Protein AF-A0A8S3HX10-F1 (afdb_monomer_lite)

Foldseek 3Di:
DPPDDDLVVLLVVLVVLLVLLPDPVSLVVCVVVPVLVVLLVLLVVLLPPPPPPVDDDPPPPDDDDPDPDDDPPPPVSVVVVLSSLSSLLSSLLSLLSSLLDLVSLVVCVVVVVLVSLLSLLDDPDPVCVVDVSSVSSVVSSVSNVLSSLLSDDPPSLVVVVVRDDPVVSVVSVPPDRDDDPD

Structure (mmCIF, N/CA/C/O backbone):
data_AF-A0A8S3HX10-F1
#
_entry.id   AF-A0A8S3HX10-F1
#
loop_
_atom_site.group_PDB
_atom_site.id
_atom_site.type_symbol
_atom_site.label_atom_id
_atom_site.label_alt_id
_atom_site.label_comp_id
_atom_site.label_asym_id
_atom_site.label_entity_id
_atom_site.label_seq_id
_atom_site.pdbx_PDB_ins_code
_atom_site.Cartn_x
_atom_site.Cartn_y
_atom_site.Cartn_z
_atom_site.occupancy
_atom_site.B_iso_or_equiv
_atom_site.auth_seq_id
_atom_site.auth_comp_id
_atom_site.auth_asym_id
_atom_site.auth_atom_id
_atom_site.pdbx_PDB_model_num
ATOM 1 N N . CYS A 1 1 ? -7.466 -17.011 -3.730 1.00 33.88 1 CYS A N 1
ATOM 2 C CA . CYS A 1 1 ? -7.971 -17.805 -2.588 1.00 33.88 1 CYS A CA 1
ATOM 3 C C . CYS A 1 1 ? -7.575 -17.187 -1.240 1.00 33.88 1 CYS A C 1
ATOM 5 O O . CYS A 1 1 ? -6.938 -17.845 -0.434 1.00 33.88 1 CYS A O 1
ATOM 7 N N . LEU A 1 2 ? -7.962 -15.932 -0.985 1.00 41.78 2 LEU A N 1
ATOM 8 C CA . LEU A 1 2 ? -7.836 -15.272 0.323 1.00 41.78 2 LEU A CA 1
ATOM 9 C C . LEU A 1 2 ? -9.225 -14.734 0.690 1.00 41.78 2 LEU A C 1
ATOM 11 O O . LEU A 1 2 ? -9.515 -13.549 0.569 1.00 41.78 2 LEU A O 1
ATOM 15 N N . SER A 1 3 ? -10.148 -15.639 1.001 1.00 41.62 3 SER A N 1
ATOM 16 C CA . SER A 1 3 ? -11.518 -15.290 1.376 1.00 41.62 3 SER A CA 1
ATOM 17 C C . SER A 1 3 ? -11.563 -14.881 2.849 1.00 41.62 3 SER A C 1
ATOM 19 O O . SER A 1 3 ? -11.532 -15.754 3.708 1.00 41.62 3 SER A O 1
ATOM 21 N N . HIS A 1 4 ? -11.586 -13.569 3.101 1.00 49.12 4 HIS A N 1
ATOM 22 C CA . HIS A 1 4 ? -12.305 -12.803 4.143 1.00 49.12 4 HIS A CA 1
ATOM 23 C C . HIS A 1 4 ? -12.409 -13.269 5.622 1.00 49.12 4 HIS A C 1
ATOM 25 O O . HIS A 1 4 ? -12.834 -12.461 6.440 1.00 49.12 4 HIS A O 1
ATOM 31 N N . ASN A 1 5 ? -11.987 -14.472 6.027 1.00 53.09 5 ASN A N 1
ATOM 32 C CA . ASN A 1 5 ? -12.381 -15.066 7.315 1.00 53.09 5 ASN A CA 1
ATOM 33 C C . ASN A 1 5 ? -11.286 -15.179 8.380 1.00 53.09 5 ASN A C 1
ATOM 35 O O . ASN A 1 5 ? -11.518 -15.785 9.423 1.00 53.09 5 ASN A O 1
ATOM 39 N N . ASN A 1 6 ? -10.111 -14.580 8.188 1.00 65.25 6 ASN A N 1
ATOM 40 C CA . ASN A 1 6 ? -9.186 -14.414 9.306 1.00 65.25 6 ASN A CA 1
ATOM 41 C C . ASN A 1 6 ? -8.242 -13.237 9.059 1.00 65.25 6 ASN A C 1
ATOM 43 O O . ASN A 1 6 ? -7.274 -13.355 8.307 1.00 65.25 6 ASN A O 1
ATOM 47 N N . VAL A 1 7 ? -8.536 -12.099 9.692 1.00 70.31 7 VAL A N 1
ATOM 48 C CA . VAL A 1 7 ? -7.726 -10.876 9.593 1.00 70.31 7 VAL A CA 1
ATOM 49 C C . VAL A 1 7 ? -6.263 -11.160 9.931 1.00 70.31 7 VAL A C 1
ATOM 51 O O . VAL A 1 7 ? -5.381 -10.671 9.236 1.00 70.31 7 VAL A O 1
ATOM 54 N N . LYS A 1 8 ? -6.006 -12.055 10.894 1.00 75.25 8 LYS A N 1
ATOM 55 C CA . LYS A 1 8 ? -4.648 -12.473 11.256 1.00 75.25 8 LYS A CA 1
ATOM 56 C C . LYS A 1 8 ? -3.964 -13.250 10.136 1.00 75.25 8 LYS A C 1
ATOM 58 O O . LYS A 1 8 ? -2.791 -13.027 9.885 1.00 75.25 8 LYS A O 1
ATOM 63 N N . VAL A 1 9 ? -4.657 -14.157 9.448 1.00 78.19 9 VAL A N 1
ATOM 64 C CA . VAL A 1 9 ? -4.047 -14.911 8.332 1.00 78.19 9 VAL A CA 1
ATOM 65 C C . VAL A 1 9 ? -3.720 -13.979 7.175 1.00 78.19 9 VAL A C 1
ATOM 67 O O . VAL A 1 9 ? -2.663 -14.112 6.564 1.00 78.19 9 VAL A O 1
ATOM 70 N N . LEU A 1 10 ? -4.611 -13.028 6.888 1.00 80.56 10 LEU A N 1
ATOM 71 C CA . LEU A 1 10 ? -4.360 -12.033 5.856 1.00 80.56 10 LEU A CA 1
ATOM 72 C C . LEU A 1 10 ? -3.164 -11.150 6.224 1.00 80.56 10 LEU A C 1
ATOM 74 O O . LEU A 1 10 ? -2.298 -10.950 5.383 1.00 80.56 10 LEU A O 1
ATOM 78 N N . ASP A 1 11 ? -3.087 -10.698 7.473 1.00 79.44 11 ASP A N 1
ATOM 79 C CA . ASP A 1 11 ? -1.967 -9.919 8.001 1.00 79.44 11 ASP A CA 1
ATOM 80 C C . ASP A 1 11 ? -0.625 -10.660 7.854 1.00 79.44 11 ASP A C 1
ATOM 82 O O . ASP A 1 11 ? 0.298 -10.154 7.218 1.00 79.44 11 ASP A O 1
ATOM 86 N N . HIS A 1 12 ? -0.546 -11.923 8.292 1.00 83.31 12 HIS A N 1
ATOM 87 C CA . HIS A 1 12 ? 0.661 -12.743 8.113 1.00 83.31 12 HIS A CA 1
ATOM 88 C C . HIS A 1 12 ? 1.009 -12.953 6.631 1.00 83.31 12 HIS A C 1
ATOM 90 O O . HIS A 1 12 ? 2.177 -12.881 6.254 1.00 83.31 12 HIS A O 1
ATOM 96 N N . ALA A 1 13 ? 0.013 -13.187 5.769 1.00 86.38 13 ALA A N 1
ATOM 97 C CA . ALA A 1 13 ? 0.243 -13.339 4.335 1.00 86.38 13 ALA A CA 1
ATOM 98 C C . ALA A 1 13 ? 0.781 -12.045 3.701 1.00 86.38 13 ALA A C 1
ATOM 100 O O . ALA A 1 13 ? 1.702 -12.096 2.886 1.00 86.38 13 ALA A O 1
ATOM 101 N N . ILE A 1 14 ? 0.243 -10.887 4.094 1.00 88.06 14 ILE A N 1
ATOM 102 C CA . ILE A 1 14 ? 0.720 -9.573 3.653 1.00 88.06 14 ILE A CA 1
ATOM 103 C C . ILE A 1 14 ? 2.143 -9.324 4.153 1.00 88.06 14 ILE A C 1
ATOM 105 O O . ILE A 1 14 ? 2.976 -8.814 3.402 1.00 88.06 14 ILE A O 1
ATOM 109 N N . TRP A 1 15 ? 2.452 -9.713 5.388 1.00 87.25 15 TRP A N 1
ATOM 110 C CA . TRP A 1 15 ? 3.800 -9.599 5.927 1.00 87.25 15 TRP A CA 1
ATOM 111 C C . TRP A 1 15 ? 4.800 -10.423 5.108 1.00 87.25 15 TRP A C 1
ATOM 113 O O . TRP A 1 15 ? 5.802 -9.878 4.654 1.00 87.25 15 TRP A O 1
ATOM 123 N N . CYS A 1 16 ? 4.477 -11.681 4.784 1.00 86.81 16 CYS A N 1
ATOM 124 C CA . CYS A 1 16 ? 5.303 -12.496 3.889 1.00 86.81 16 CYS A CA 1
ATOM 125 C C . CYS A 1 16 ? 5.478 -11.851 2.504 1.00 86.81 16 CYS A C 1
ATOM 127 O O . CYS A 1 16 ? 6.591 -11.815 1.985 1.00 86.81 16 CYS A O 1
ATOM 129 N N . LEU A 1 17 ? 4.406 -11.307 1.913 1.00 87.75 17 LEU A N 1
ATOM 130 C CA . LEU A 1 17 ? 4.489 -10.586 0.634 1.00 87.75 17 LEU A CA 1
ATOM 131 C C . LEU A 1 17 ? 5.410 -9.365 0.721 1.00 87.75 17 LEU A C 1
ATOM 133 O O . LEU A 1 17 ? 6.155 -9.093 -0.217 1.00 87.75 17 LEU A O 1
ATOM 137 N N . THR A 1 18 ? 5.368 -8.652 1.846 1.00 87.75 18 THR A N 1
ATOM 138 C CA . THR A 1 18 ? 6.223 -7.494 2.120 1.00 87.75 18 THR A CA 1
ATOM 139 C C . THR A 1 18 ? 7.686 -7.913 2.212 1.00 87.75 18 THR A C 1
ATOM 141 O O . THR A 1 18 ? 8.524 -7.297 1.566 1.00 87.75 18 THR A O 1
ATOM 144 N N . SER A 1 19 ? 7.999 -8.998 2.925 1.00 86.94 19 SER A N 1
ATOM 145 C CA . SER A 1 19 ? 9.362 -9.543 2.995 1.00 86.94 19 SER A CA 1
ATOM 146 C C . SER A 1 19 ? 9.876 -10.020 1.633 1.00 86.94 19 SER A C 1
ATOM 148 O O . SER A 1 19 ? 11.053 -9.884 1.325 1.00 86.94 19 SER A O 1
ATOM 150 N N . CYS A 1 20 ? 9.002 -10.546 0.773 1.00 86.38 20 CYS A N 1
ATOM 151 C CA . CYS A 1 20 ? 9.378 -10.904 -0.594 1.00 86.38 20 CYS A CA 1
ATOM 152 C C . CYS A 1 20 ? 9.579 -9.682 -1.508 1.00 86.38 20 CYS A C 1
ATOM 154 O O . CYS A 1 20 ? 10.116 -9.830 -2.600 1.00 86.38 20 CYS A O 1
ATOM 156 N N . ALA A 1 21 ? 9.158 -8.479 -1.109 1.00 85.88 21 ALA A N 1
ATOM 157 C CA . ALA A 1 21 ? 9.277 -7.280 -1.934 1.00 85.88 21 ALA A CA 1
ATOM 158 C C . ALA A 1 21 ? 10.689 -6.661 -1.934 1.00 85.88 21 ALA A C 1
ATOM 160 O O . ALA A 1 21 ? 10.889 -5.634 -2.587 1.00 85.88 21 ALA A O 1
ATOM 161 N N . ASP A 1 22 ? 11.676 -7.269 -1.269 1.00 82.31 22 ASP A N 1
ATOM 162 C CA . ASP A 1 22 ? 13.058 -6.771 -1.238 1.00 82.31 22 ASP A CA 1
ATOM 163 C C . ASP A 1 22 ? 13.743 -6.847 -2.612 1.00 82.31 22 ASP A C 1
ATOM 165 O O . ASP A 1 22 ? 14.384 -5.883 -3.050 1.00 82.31 22 ASP A O 1
ATOM 169 N N . ASN A 1 23 ? 13.508 -7.922 -3.367 1.00 86.62 23 ASN A N 1
ATOM 170 C CA . ASN A 1 23 ? 14.102 -8.127 -4.689 1.00 86.62 23 ASN A CA 1
ATOM 171 C C . ASN A 1 23 ? 13.207 -7.607 -5.819 1.00 86.62 23 ASN A C 1
ATOM 173 O O . ASN A 1 23 ? 11.986 -7.768 -5.802 1.00 86.62 23 ASN A O 1
ATOM 177 N N . GLU A 1 24 ? 13.813 -7.049 -6.869 1.00 85.31 24 GLU A N 1
ATOM 178 C CA . GLU A 1 24 ? 13.069 -6.572 -8.044 1.00 85.31 24 GLU A CA 1
ATOM 179 C C . GLU A 1 24 ? 12.317 -7.702 -8.765 1.00 85.31 24 GLU A C 1
ATOM 181 O O . GLU A 1 24 ? 11.154 -7.542 -9.146 1.00 85.31 24 GLU A O 1
ATOM 186 N N . ASP A 1 25 ? 12.945 -8.872 -8.898 1.00 88.00 25 ASP A N 1
ATOM 187 C CA . ASP A 1 25 ? 12.334 -10.034 -9.546 1.00 88.00 25 ASP A CA 1
ATOM 188 C C . ASP A 1 25 ? 11.105 -10.544 -8.790 1.00 88.00 25 ASP A C 1
ATOM 190 O O . ASP A 1 25 ? 10.108 -10.936 -9.403 1.00 88.00 25 ASP A O 1
ATOM 194 N N . ASP A 1 26 ? 11.142 -10.500 -7.462 1.00 89.81 26 ASP A N 1
ATOM 195 C CA . ASP A 1 26 ? 10.028 -10.933 -6.629 1.00 89.81 26 ASP A CA 1
ATOM 196 C C . ASP A 1 26 ? 8.903 -9.894 -6.638 1.00 89.81 26 ASP A C 1
ATOM 198 O O . ASP A 1 26 ? 7.745 -10.268 -6.836 1.00 89.81 26 ASP A O 1
ATOM 202 N N . ARG A 1 27 ? 9.218 -8.588 -6.610 1.00 88.62 27 ARG A N 1
ATOM 203 C CA . ARG A 1 27 ? 8.227 -7.522 -6.865 1.00 88.62 27 ARG A CA 1
ATOM 204 C C . ARG A 1 27 ? 7.528 -7.708 -8.211 1.00 88.62 27 ARG A C 1
ATOM 206 O O . ARG A 1 27 ? 6.309 -7.542 -8.300 1.00 88.62 27 ARG A O 1
ATOM 213 N N . ARG A 1 28 ? 8.270 -8.094 -9.255 1.00 89.00 28 ARG A N 1
ATOM 214 C CA . ARG A 1 28 ? 7.712 -8.387 -10.583 1.00 89.00 28 ARG A CA 1
ATOM 215 C C . ARG A 1 28 ? 6.759 -9.579 -10.541 1.00 89.00 28 ARG A C 1
ATOM 217 O O . ARG A 1 28 ? 5.655 -9.474 -11.070 1.00 89.00 28 ARG A O 1
ATOM 224 N N . LYS A 1 29 ? 7.134 -10.687 -9.894 1.00 90.38 29 LYS A N 1
ATOM 225 C CA . LYS A 1 29 ? 6.245 -11.853 -9.725 1.00 90.38 29 LYS A CA 1
ATOM 226 C C . LYS A 1 29 ? 4.988 -11.483 -8.940 1.00 90.38 29 LYS A C 1
ATOM 228 O O . LYS A 1 29 ? 3.890 -11.838 -9.358 1.00 90.38 29 LYS A O 1
ATOM 233 N N . ILE A 1 30 ? 5.127 -10.750 -7.838 1.00 89.56 30 ILE A N 1
ATOM 234 C CA . ILE A 1 30 ? 4.003 -10.298 -7.005 1.00 89.56 30 ILE A CA 1
ATOM 235 C C . ILE A 1 30 ? 3.033 -9.445 -7.835 1.00 89.56 30 ILE A C 1
ATOM 237 O O . ILE A 1 30 ? 1.822 -9.683 -7.819 1.00 89.56 30 ILE A O 1
ATOM 241 N N . ARG A 1 31 ? 3.559 -8.513 -8.641 1.00 91.44 31 ARG A N 1
ATOM 242 C CA . ARG A 1 31 ? 2.771 -7.718 -9.592 1.00 91.44 31 ARG A CA 1
ATOM 243 C C . ARG A 1 31 ? 2.033 -8.596 -10.603 1.00 91.44 31 ARG A C 1
ATOM 245 O O . ARG A 1 31 ? 0.829 -8.425 -10.775 1.00 91.44 31 ARG A O 1
ATOM 252 N N . LEU A 1 32 ? 2.736 -9.516 -11.267 1.00 89.44 32 LEU A N 1
ATOM 253 C CA . LEU A 1 32 ? 2.163 -10.383 -12.306 1.00 89.44 32 LEU A CA 1
ATOM 254 C C . LEU A 1 32 ? 1.057 -11.300 -11.767 1.00 89.44 32 LEU A C 1
ATOM 256 O O . LEU A 1 32 ? 0.116 -11.608 -12.491 1.00 89.44 32 LEU A O 1
ATOM 260 N N . ASN A 1 33 ? 1.128 -11.673 -10.489 1.00 90.31 33 ASN A N 1
ATOM 261 C CA . ASN A 1 33 ? 0.085 -12.439 -9.805 1.00 90.31 33 ASN A CA 1
ATOM 262 C C . ASN A 1 33 ? -1.127 -11.591 -9.368 1.00 90.31 33 ASN A C 1
ATOM 264 O O . ASN A 1 33 ? -2.037 -12.109 -8.725 1.00 90.31 33 ASN A O 1
ATOM 268 N N . GLY A 1 34 ? -1.167 -10.294 -9.695 1.00 87.56 34 GLY A N 1
ATOM 269 C CA . GLY A 1 34 ? -2.317 -9.437 -9.408 1.00 87.56 34 GLY A CA 1
ATOM 270 C C . GLY A 1 34 ? -2.441 -9.018 -7.941 1.00 87.56 34 GLY A C 1
ATOM 271 O O . GLY A 1 34 ? -3.544 -8.715 -7.486 1.00 87.56 34 GLY A O 1
ATOM 272 N N . ALA A 1 35 ? -1.332 -8.960 -7.197 1.00 90.19 35 ALA A N 1
ATOM 273 C CA . ALA A 1 35 ? -1.360 -8.547 -5.793 1.00 90.19 35 ALA A CA 1
ATOM 274 C C . ALA A 1 35 ? -1.761 -7.072 -5.602 1.00 90.19 35 ALA A C 1
ATOM 276 O O . ALA A 1 35 ? -2.507 -6.766 -4.679 1.00 90.19 35 ALA A O 1
ATOM 277 N N . LEU 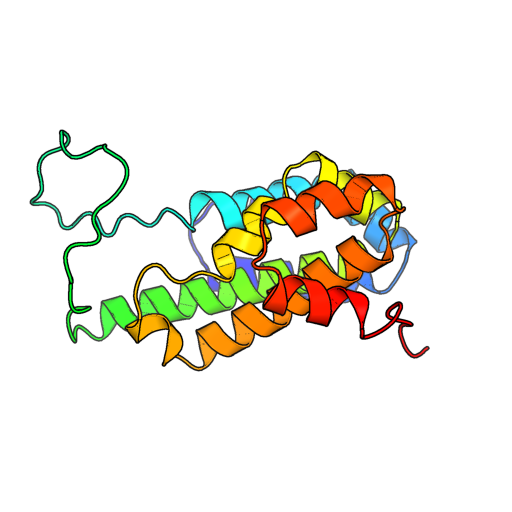A 1 36 ? -1.327 -6.156 -6.482 1.00 92.00 36 LEU A N 1
ATOM 278 C CA . LEU A 1 36 ? -1.627 -4.718 -6.346 1.00 92.00 36 LEU A CA 1
ATOM 279 C C . LEU A 1 36 ? -3.139 -4.411 -6.392 1.00 92.00 36 LEU A C 1
ATOM 281 O O . LEU A 1 36 ? -3.630 -3.763 -5.468 1.00 92.00 36 LEU A O 1
ATOM 285 N N . PRO A 1 37 ? -3.911 -4.897 -7.390 1.00 90.88 37 PRO A N 1
ATOM 286 C CA . PRO A 1 37 ? -5.369 -4.760 -7.384 1.00 90.88 37 PRO A CA 1
ATOM 287 C C . PRO A 1 37 ? -6.030 -5.338 -6.133 1.00 90.88 37 PRO A C 1
ATOM 289 O O . PRO A 1 37 ? -6.964 -4.745 -5.602 1.00 90.88 37 PRO A O 1
ATOM 292 N N . LEU A 1 38 ? -5.547 -6.493 -5.666 1.00 90.31 38 LEU A N 1
ATOM 293 C CA . LEU A 1 38 ? -6.103 -7.168 -4.501 1.00 90.31 38 LEU A CA 1
ATOM 294 C C . LEU A 1 38 ? -5.886 -6.333 -3.232 1.00 90.31 38 LEU A C 1
ATOM 296 O O . LEU A 1 38 ? -6.845 -6.091 -2.504 1.00 90.31 38 LEU A O 1
ATOM 300 N N . LEU A 1 39 ? -4.669 -5.834 -3.006 1.00 91.38 39 LEU A N 1
ATOM 301 C CA . LEU A 1 39 ? -4.349 -4.969 -1.866 1.00 91.38 39 LEU A CA 1
ATOM 302 C C . LEU A 1 39 ? -5.193 -3.689 -1.869 1.00 91.38 39 LEU A C 1
ATOM 304 O O . LEU A 1 39 ? -5.748 -3.330 -0.836 1.00 91.38 39 LEU A O 1
ATOM 308 N N . LEU A 1 40 ? -5.363 -3.042 -3.026 1.00 91.00 40 LEU A N 1
ATOM 309 C CA . LEU A 1 40 ? -6.223 -1.859 -3.141 1.00 91.00 40 LEU A CA 1
ATOM 310 C C . LEU A 1 40 ? -7.696 -2.186 -2.854 1.00 91.00 40 LEU A C 1
ATOM 312 O O . LEU A 1 40 ? -8.337 -1.470 -2.092 1.00 91.00 40 LEU A O 1
ATOM 316 N N . SER A 1 41 ? -8.209 -3.310 -3.363 1.00 88.81 41 SER A N 1
ATOM 317 C CA . SER A 1 41 ? -9.595 -3.731 -3.105 1.00 88.81 41 SER A CA 1
ATOM 318 C C . SER A 1 41 ? -9.872 -4.063 -1.631 1.00 88.81 41 SER A C 1
ATOM 320 O O . SER A 1 41 ? -10.999 -3.899 -1.159 1.00 88.81 41 SER A O 1
ATOM 322 N N . LEU A 1 42 ? -8.853 -4.525 -0.893 1.00 87.75 42 LEU A N 1
ATOM 323 C CA . LEU A 1 42 ? -8.940 -4.775 0.548 1.00 87.75 42 LEU A CA 1
ATOM 324 C C . LEU A 1 42 ? -9.029 -3.469 1.346 1.00 87.75 42 LEU A C 1
ATOM 326 O O . LEU A 1 42 ? -9.681 -3.443 2.388 1.00 87.75 42 LEU A O 1
ATOM 330 N N . LEU A 1 43 ? -8.391 -2.403 0.855 1.00 87.88 43 LEU A N 1
ATOM 331 C CA . LEU A 1 43 ? -8.467 -1.071 1.448 1.00 87.88 43 LEU A CA 1
ATOM 332 C C . LEU A 1 43 ? -9.805 -0.385 1.120 1.00 87.88 43 LEU A C 1
ATOM 334 O O . LEU A 1 43 ? -10.417 0.181 2.022 1.00 87.88 43 LEU A O 1
ATOM 338 N N . GLU A 1 44 ? -10.296 -0.504 -0.120 1.00 82.75 44 GLU A N 1
ATOM 339 C CA . GLU A 1 44 ? -11.582 0.072 -0.561 1.00 82.75 44 GLU A CA 1
ATOM 340 C C . GLU A 1 44 ? -12.798 -0.525 0.153 1.00 82.75 44 GLU A C 1
ATOM 342 O O . GLU A 1 44 ? -13.651 0.207 0.644 1.00 82.75 44 GLU A O 1
ATOM 347 N N . ASN A 1 45 ? -12.900 -1.857 0.236 1.00 63.81 45 ASN A N 1
ATOM 348 C CA . ASN A 1 45 ? -14.095 -2.501 0.799 1.00 63.81 45 ASN A CA 1
ATOM 349 C C . ASN A 1 45 ? -14.269 -2.258 2.303 1.00 63.81 45 ASN A C 1
ATOM 351 O O . ASN A 1 45 ? -15.335 -2.529 2.849 1.00 63.81 45 ASN A O 1
ATOM 355 N N . LYS A 1 46 ? -13.221 -1.796 2.990 1.00 61.69 46 LYS A N 1
ATOM 356 C CA . LYS A 1 46 ? -13.201 -1.695 4.449 1.00 61.69 46 LYS A CA 1
ATOM 357 C C . LYS A 1 46 ? -13.176 -0.269 4.985 1.00 61.69 46 LYS A C 1
ATOM 359 O O . LYS A 1 46 ? -13.421 -0.095 6.173 1.00 61.69 46 LYS A O 1
ATOM 364 N N . SER A 1 47 ? -12.951 0.736 4.134 1.00 49.66 47 SER A N 1
ATOM 365 C CA . SER A 1 47 ? -13.267 2.131 4.470 1.00 49.66 47 SER A CA 1
ATOM 366 C C . SER A 1 47 ? -14.776 2.379 4.563 1.00 49.66 47 SER A C 1
ATOM 368 O O . SER A 1 47 ? -15.178 3.407 5.073 1.00 49.66 47 SER A O 1
ATOM 370 N N . SER A 1 48 ? -15.604 1.445 4.081 1.00 41.59 48 SER A N 1
ATOM 371 C CA . SER A 1 48 ? -17.071 1.493 4.150 1.00 41.59 48 SER A CA 1
ATOM 372 C C . SER A 1 48 ? -17.645 0.458 5.116 1.00 41.59 48 SER A C 1
ATOM 374 O O . SER A 1 48 ? -18.711 -0.093 4.846 1.00 41.59 48 SER A O 1
ATOM 376 N N . PHE A 1 49 ? -16.956 0.149 6.222 1.00 41.66 49 PHE A N 1
ATOM 377 C CA . PHE A 1 49 ? -17.614 -0.529 7.341 1.00 41.66 49 PHE A CA 1
ATOM 378 C C . PHE A 1 49 ? -18.664 0.429 7.928 1.00 41.66 49 PHE A C 1
ATOM 380 O O . PHE A 1 49 ? -18.460 1.055 8.963 1.00 41.66 49 PHE A O 1
ATOM 387 N N . ASP A 1 50 ? -19.803 0.531 7.238 1.00 39.75 50 ASP A N 1
ATOM 388 C CA . ASP A 1 50 ? -21.065 0.949 7.812 1.00 39.75 50 ASP A CA 1
ATOM 389 C C . ASP A 1 50 ? -21.261 0.039 9.025 1.00 39.75 50 ASP A C 1
ATOM 391 O O . ASP A 1 50 ? -21.601 -1.141 8.879 1.00 39.75 50 ASP A O 1
ATOM 395 N N . PHE A 1 51 ? -21.043 0.564 10.230 1.00 44.19 51 PHE A N 1
ATOM 396 C CA . PHE A 1 51 ? -21.564 -0.033 11.455 1.00 44.19 51 PHE A CA 1
ATOM 397 C C . PHE A 1 51 ? -23.090 0.088 11.406 1.00 44.19 51 PHE A C 1
ATOM 399 O O . PHE A 1 51 ? -23.721 0.877 12.104 1.00 44.19 51 PHE A O 1
ATOM 406 N N . SER A 1 52 ? -23.699 -0.691 10.514 1.00 34.50 52 SER A N 1
ATOM 407 C CA . SER A 1 52 ? -25.130 -0.905 10.440 1.00 34.50 52 SER A CA 1
ATOM 408 C C . SER A 1 52 ? -25.511 -1.724 11.661 1.00 34.50 52 SER A C 1
ATOM 410 O O . SER A 1 52 ? -25.588 -2.950 11.628 1.00 34.50 52 SER A O 1
ATOM 412 N N . CYS A 1 53 ? -25.736 -1.024 12.768 1.00 36.22 53 CYS A N 1
ATOM 413 C CA . CYS A 1 53 ? -26.566 -1.526 13.846 1.00 36.22 53 CYS A CA 1
ATOM 414 C C . CYS A 1 53 ? -27.902 -1.995 13.214 1.00 36.22 53 CYS A C 1
ATOM 416 O O . CYS A 1 53 ? -28.406 -1.281 12.340 1.00 36.22 53 CYS A O 1
ATOM 418 N N . PRO A 1 54 ? -28.498 -3.147 13.587 1.00 37.91 54 PRO A N 1
ATOM 419 C CA . PRO A 1 54 ? -29.621 -3.762 12.856 1.00 37.91 54 PRO A CA 1
ATOM 420 C C . PRO A 1 54 ? -30.947 -2.973 12.811 1.00 37.91 54 PRO A C 1
ATOM 422 O O . PRO A 1 54 ? -31.981 -3.550 12.482 1.00 37.91 54 PRO A O 1
ATOM 425 N N . SER A 1 55 ? -30.960 -1.679 13.133 1.00 41.84 55 SER A N 1
ATOM 426 C CA . SER A 1 55 ? -32.186 -0.933 13.430 1.00 41.84 55 SER A CA 1
ATOM 427 C C . SER A 1 55 ? -32.411 0.334 12.604 1.00 41.84 55 SER A C 1
ATOM 429 O O . SER A 1 55 ? -33.411 1.010 12.843 1.00 41.84 55 SER A O 1
ATOM 431 N N . THR A 1 56 ? -31.567 0.680 11.625 1.00 41.12 56 THR A N 1
ATOM 432 C CA . THR A 1 56 ? -31.738 1.954 10.898 1.00 41.12 56 THR A CA 1
ATOM 433 C C . THR A 1 56 ? -32.068 1.750 9.421 1.00 41.12 56 THR A C 1
ATOM 435 O O . THR A 1 56 ? -31.331 1.123 8.666 1.00 41.12 56 THR A O 1
ATOM 438 N N . ASN A 1 57 ? -33.235 2.271 9.035 1.00 39.72 57 ASN A N 1
ATOM 439 C CA . ASN A 1 57 ? -33.891 2.088 7.742 1.00 39.72 57 ASN A CA 1
ATOM 440 C C . ASN A 1 57 ? -32.984 2.353 6.517 1.00 39.72 57 ASN A C 1
ATOM 442 O O . ASN A 1 57 ? -32.263 3.351 6.484 1.00 39.72 57 ASN A O 1
ATOM 446 N N . PRO A 1 58 ? -33.138 1.573 5.429 1.00 41.00 58 PRO A N 1
ATOM 447 C CA . PRO A 1 58 ? -32.261 1.588 4.248 1.00 41.00 58 PRO A CA 1
ATOM 448 C C . PRO A 1 58 ? -32.354 2.846 3.355 1.00 41.00 58 PRO A C 1
ATOM 450 O O . PRO A 1 58 ? -31.754 2.887 2.282 1.00 41.00 58 PRO A O 1
ATOM 453 N N . ASN A 1 59 ? -33.078 3.887 3.780 1.00 39.00 59 ASN A N 1
ATOM 454 C CA . ASN A 1 59 ? -33.349 5.086 2.978 1.00 39.00 59 ASN A CA 1
ATOM 455 C C . ASN A 1 59 ? -32.441 6.290 3.300 1.00 39.00 59 ASN A C 1
ATOM 457 O O . ASN A 1 59 ? -32.538 7.313 2.625 1.00 39.00 59 ASN A O 1
ATOM 461 N N . GLN A 1 60 ? -31.523 6.189 4.267 1.00 43.66 60 GLN A N 1
ATOM 462 C CA . GLN A 1 60 ? -30.509 7.222 4.546 1.00 43.66 60 GLN A CA 1
ATOM 463 C C . GLN A 1 60 ? -29.207 6.985 3.764 1.00 43.66 60 GLN A C 1
ATOM 465 O O . GLN A 1 60 ? -28.107 7.100 4.282 1.00 43.66 60 GLN A O 1
ATOM 470 N N . ARG A 1 61 ? -29.314 6.676 2.469 1.00 43.50 61 ARG A N 1
ATOM 471 C CA . ARG A 1 61 ? -28.167 6.710 1.552 1.00 43.50 61 ARG A CA 1
ATOM 472 C C . ARG A 1 61 ? -28.068 8.090 0.919 1.00 43.50 61 ARG A C 1
ATOM 474 O O . ARG A 1 61 ? -28.434 8.262 -0.242 1.00 43.50 61 ARG A O 1
ATOM 481 N N . ARG A 1 62 ? -27.634 9.096 1.679 1.00 37.94 62 ARG A N 1
ATOM 482 C CA . ARG A 1 62 ? -27.248 10.399 1.119 1.00 37.94 62 ARG A CA 1
ATOM 483 C C . ARG A 1 62 ? -26.047 10.969 1.862 1.00 37.94 62 ARG A C 1
ATOM 485 O O . ARG A 1 62 ? -26.046 11.048 3.082 1.00 37.94 62 ARG A O 1
ATOM 492 N N . TYR A 1 63 ? -25.058 11.354 1.060 1.00 47.44 63 TYR A N 1
ATOM 493 C CA . TYR A 1 63 ? -23.904 12.180 1.392 1.00 47.44 63 TYR A CA 1
ATOM 494 C C . TYR A 1 63 ? -24.188 13.205 2.501 1.00 47.44 63 TYR A C 1
ATOM 496 O O . TYR A 1 63 ? -25.122 13.994 2.379 1.00 47.44 63 TYR A O 1
ATOM 504 N N . GLY A 1 64 ? -23.304 13.242 3.501 1.00 37.88 64 GLY A N 1
ATOM 505 C CA . GLY A 1 64 ? -23.183 14.338 4.461 1.00 37.88 64 GLY A CA 1
ATOM 506 C C . GLY A 1 64 ? -24.189 14.304 5.607 1.00 37.88 64 GLY A C 1
ATOM 507 O O . GLY A 1 64 ? -25.244 14.912 5.513 1.00 37.88 64 GLY A O 1
ATOM 508 N N . SER A 1 65 ? -23.825 13.646 6.707 1.00 36.88 65 SER A N 1
ATOM 509 C CA . SER A 1 65 ? -24.050 14.111 8.085 1.00 36.88 65 SER A CA 1
ATOM 510 C C . SER A 1 65 ? -23.634 12.983 9.020 1.00 36.88 65 SER A C 1
ATOM 512 O O . SER A 1 65 ? -24.389 12.038 9.234 1.00 36.88 65 SER A O 1
ATOM 514 N N . ILE A 1 66 ? -22.433 13.078 9.587 1.00 39.44 66 ILE A N 1
ATOM 515 C CA . ILE A 1 66 ? -22.041 12.213 10.698 1.00 39.44 66 ILE A CA 1
ATOM 516 C C . ILE A 1 66 ? -22.828 12.709 11.908 1.00 39.44 66 ILE A C 1
ATOM 518 O O . ILE A 1 66 ? -22.514 13.730 12.525 1.00 39.44 66 ILE A O 1
ATOM 522 N N . ALA A 1 67 ? -23.930 12.020 12.196 1.00 33.47 67 ALA A N 1
ATOM 523 C CA . ALA A 1 67 ? -24.480 12.017 13.533 1.00 33.47 67 ALA A CA 1
ATOM 524 C C . ALA A 1 67 ? -23.361 11.539 14.462 1.00 33.47 67 ALA A C 1
ATOM 526 O O . ALA A 1 67 ? -22.765 10.495 14.212 1.00 33.47 67 ALA A O 1
ATOM 527 N N . LYS A 1 68 ? -23.071 12.325 15.503 1.00 40.00 68 LYS A N 1
ATOM 528 C CA . LYS A 1 68 ? -22.203 11.949 16.621 1.00 40.00 68 LYS A CA 1
ATOM 529 C C . LYS A 1 68 ? -22.672 10.605 17.176 1.00 40.00 68 LYS A C 1
A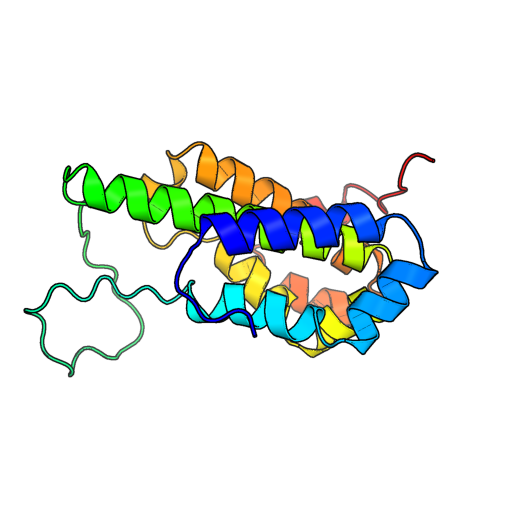TOM 531 O O . LYS A 1 68 ? -23.597 10.564 17.985 1.00 40.00 68 LYS A O 1
ATOM 536 N N . GLN A 1 69 ? -22.080 9.518 16.713 1.00 42.84 69 GLN A N 1
ATOM 537 C CA . GLN A 1 69 ? -22.240 8.216 17.326 1.00 42.84 69 GLN A CA 1
ATOM 538 C C . GLN A 1 69 ? -20.971 7.983 18.126 1.00 42.84 69 GLN A C 1
ATOM 540 O O . GLN A 1 69 ? -19.918 7.687 17.570 1.00 42.84 69 GLN A O 1
ATOM 545 N N . ASN A 1 70 ? -21.087 8.214 19.435 1.00 42.81 70 ASN A N 1
ATOM 546 C CA . ASN A 1 70 ? -20.112 7.735 20.404 1.00 42.81 70 ASN A CA 1
ATOM 547 C C . ASN A 1 70 ? -19.939 6.237 20.144 1.00 42.81 70 ASN A C 1
ATOM 549 O O . ASN A 1 70 ? -20.940 5.514 20.074 1.00 42.81 70 ASN A O 1
ATOM 553 N N . ILE A 1 71 ? -18.699 5.790 19.959 1.00 51.19 71 ILE A N 1
ATOM 554 C CA . ILE A 1 71 ? -18.406 4.363 19.867 1.00 51.19 71 ILE A CA 1
ATOM 555 C C . ILE A 1 71 ? -18.924 3.746 21.178 1.00 51.19 71 ILE A C 1
ATOM 557 O O . ILE A 1 71 ? -18.593 4.269 22.246 1.00 51.19 71 ILE A O 1
ATOM 561 N N . PRO A 1 72 ? -19.775 2.702 21.148 1.00 48.25 72 PRO A N 1
ATOM 562 C CA . PRO A 1 72 ? -20.173 2.031 22.376 1.00 48.25 72 PRO A CA 1
ATOM 563 C C . PRO A 1 72 ? -18.902 1.566 23.090 1.00 48.25 72 PRO A C 1
ATOM 565 O O . PRO A 1 72 ? -18.023 0.998 22.442 1.00 48.25 72 PRO A O 1
ATOM 568 N N . GLU A 1 73 ? -18.798 1.766 24.406 1.00 52.69 73 GLU A N 1
ATOM 569 C CA . GLU A 1 73 ? -17.710 1.247 25.259 1.00 52.69 73 GLU A CA 1
ATOM 570 C C . GLU A 1 73 ? -17.699 -0.303 25.332 1.00 52.69 73 GLU A C 1
ATOM 572 O O . GLU A 1 73 ? -17.221 -0.908 26.292 1.00 52.69 73 GLU A O 1
ATOM 577 N N . ASP A 1 74 ? -18.227 -0.973 24.309 1.00 56.66 74 ASP A N 1
ATOM 578 C CA . ASP A 1 74 ? -18.248 -2.411 24.159 1.00 56.66 74 ASP A CA 1
ATOM 579 C C . ASP A 1 74 ? -16.869 -2.873 23.675 1.00 56.66 74 ASP A C 1
ATOM 581 O O . ASP A 1 74 ? -16.435 -2.612 22.547 1.00 56.66 74 ASP A O 1
ATOM 585 N N . SER A 1 75 ? -16.171 -3.599 24.550 1.00 60.22 75 SER A N 1
ATOM 586 C CA . SER A 1 75 ? -14.822 -4.143 24.334 1.00 60.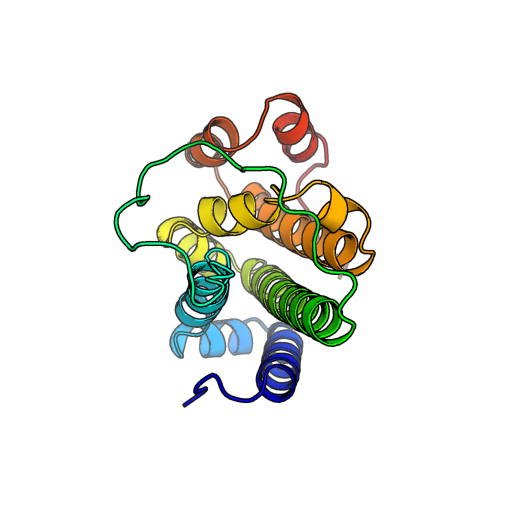22 75 SER A CA 1
ATOM 587 C C . SER A 1 75 ? -14.656 -4.900 23.004 1.00 60.22 75 SER A C 1
ATOM 589 O O . SER A 1 75 ? -13.558 -4.920 22.441 1.00 60.22 75 SER A O 1
ATOM 591 N N . GLU A 1 76 ? -15.727 -5.494 22.473 1.00 59.53 76 GLU A N 1
ATOM 592 C CA . GLU A 1 76 ? -15.713 -6.219 21.199 1.00 59.53 76 GLU A CA 1
ATOM 593 C C . GLU A 1 76 ? -15.605 -5.295 19.978 1.00 59.53 76 GLU A C 1
ATOM 595 O O . GLU A 1 76 ? -14.897 -5.629 19.027 1.00 59.53 76 GLU A O 1
ATOM 600 N N . VAL A 1 77 ? -16.241 -4.119 20.002 1.00 62.06 77 VAL A N 1
ATOM 601 C CA . VAL A 1 77 ? -16.224 -3.156 18.886 1.00 62.06 77 VAL A CA 1
ATOM 602 C C . VAL A 1 77 ? -14.834 -2.538 18.745 1.00 62.06 77 VAL A C 1
ATOM 604 O O . VAL A 1 77 ? -14.283 -2.482 17.645 1.00 62.06 77 VAL A O 1
ATOM 607 N N . ILE A 1 78 ? -14.210 -2.170 19.867 1.00 64.19 78 ILE A N 1
ATOM 608 C CA . ILE A 1 78 ? -12.831 -1.658 19.902 1.00 64.19 78 ILE A CA 1
ATOM 609 C C . ILE A 1 78 ? -11.856 -2.705 19.339 1.00 64.19 78 ILE A C 1
ATOM 611 O O . ILE A 1 78 ? -11.009 -2.380 18.510 1.00 64.19 78 ILE A O 1
ATOM 615 N N . SER A 1 79 ? -12.020 -3.983 19.707 1.00 66.88 79 SER A N 1
ATOM 616 C CA . SER A 1 79 ? -11.185 -5.076 19.184 1.00 66.88 79 SER A CA 1
ATOM 617 C C . SER A 1 79 ? -11.308 -5.260 17.663 1.00 66.88 79 SER A C 1
ATOM 619 O O . SER A 1 79 ? -10.335 -5.628 17.000 1.00 66.88 79 SER A O 1
ATOM 621 N N . GLN A 1 80 ? -12.482 -4.987 17.089 1.00 68.44 80 GLN A N 1
ATOM 622 C CA . GLN A 1 80 ? -12.705 -5.067 15.643 1.00 68.44 80 GLN A CA 1
ATOM 623 C C . GLN A 1 80 ? -12.039 -3.911 14.887 1.00 68.44 80 GLN A C 1
ATOM 625 O O . GLN A 1 80 ? -11.395 -4.154 13.863 1.00 68.44 80 GLN A O 1
ATOM 630 N N . PHE A 1 81 ? -12.134 -2.680 15.404 1.00 69.94 81 PHE A N 1
ATOM 631 C CA . PHE A 1 81 ? -11.411 -1.525 14.856 1.00 69.94 81 PHE A CA 1
ATOM 632 C C . PHE A 1 81 ? -9.899 -1.734 14.895 1.00 69.94 81 PHE A C 1
ATOM 634 O O . PHE A 1 81 ? -9.204 -1.481 13.915 1.00 69.94 81 PHE A O 1
ATOM 641 N N . ASP A 1 82 ? -9.399 -2.274 15.998 1.00 74.81 82 ASP A N 1
ATOM 642 C CA . ASP A 1 82 ? -7.992 -2.599 16.177 1.00 74.81 82 ASP A CA 1
ATOM 643 C C . ASP A 1 82 ? -7.468 -3.559 15.104 1.00 74.81 82 ASP A C 1
ATOM 645 O O . ASP A 1 82 ? -6.456 -3.286 14.460 1.00 74.81 82 ASP A O 1
ATOM 649 N N . GLN A 1 83 ? -8.180 -4.663 14.869 1.00 78.25 83 GLN A N 1
ATOM 650 C CA . GLN A 1 83 ? -7.812 -5.633 13.833 1.00 78.25 83 GLN A CA 1
ATOM 651 C C . GLN A 1 83 ? -7.909 -5.035 12.426 1.00 78.25 83 GLN A C 1
ATOM 653 O O . GLN A 1 83 ? -7.129 -5.387 11.537 1.00 78.25 83 GLN A O 1
ATOM 658 N N . LEU A 1 84 ? -8.868 -4.134 12.206 1.00 79.88 84 LEU A N 1
ATOM 659 C CA . LEU A 1 84 ? -9.014 -3.425 10.944 1.00 79.88 84 LEU A CA 1
ATOM 660 C C . LEU A 1 84 ? -7.811 -2.511 10.677 1.00 79.88 84 LEU A C 1
ATOM 662 O O . LEU A 1 84 ? -7.240 -2.582 9.587 1.00 79.88 84 LEU A O 1
ATOM 666 N N . PHE A 1 85 ? -7.402 -1.705 11.658 1.00 83.38 85 PHE A N 1
ATOM 667 C CA . PHE A 1 85 ? -6.251 -0.814 11.518 1.00 83.38 85 PHE A CA 1
ATOM 668 C C . PHE A 1 85 ? -4.943 -1.580 11.346 1.00 83.38 85 PHE A C 1
ATOM 670 O O . PHE A 1 85 ? -4.117 -1.168 10.532 1.00 83.38 85 PHE A O 1
ATOM 677 N N . ASP A 1 86 ? -4.771 -2.710 12.035 1.00 84.00 86 ASP A N 1
ATOM 678 C CA . ASP A 1 86 ? -3.604 -3.580 11.859 1.00 84.00 86 ASP A CA 1
ATOM 679 C C . ASP A 1 86 ? -3.535 -4.104 10.412 1.00 84.00 86 ASP A C 1
ATOM 681 O O . ASP A 1 86 ? -2.520 -3.944 9.731 1.00 84.00 86 ASP A O 1
ATOM 685 N N . MET A 1 87 ? -4.654 -4.609 9.878 1.00 86.69 87 MET A N 1
ATOM 686 C CA . MET A 1 87 ? -4.725 -5.068 8.486 1.00 86.69 87 MET A CA 1
ATOM 687 C C . MET A 1 87 ? -4.448 -3.944 7.484 1.00 86.69 87 MET A C 1
ATOM 689 O O . MET A 1 87 ? -3.666 -4.122 6.549 1.00 86.69 87 MET A O 1
ATOM 693 N N . GLN A 1 88 ? -5.114 -2.796 7.635 1.00 88.81 88 GLN A N 1
ATOM 694 C CA . GLN A 1 88 ? -4.927 -1.663 6.729 1.00 88.81 88 GLN A CA 1
ATOM 695 C C . GLN A 1 88 ? -3.476 -1.176 6.775 1.00 88.81 88 GLN A C 1
ATOM 697 O O . GLN A 1 88 ? -2.904 -0.861 5.731 1.00 88.81 88 GLN A O 1
ATOM 702 N N . SER A 1 89 ? -2.859 -1.185 7.960 1.00 89.44 89 SER A N 1
ATOM 703 C CA . SER A 1 89 ? -1.452 -0.835 8.155 1.00 89.44 89 SER A CA 1
ATOM 704 C C . SER A 1 89 ? -0.533 -1.792 7.407 1.00 89.44 89 SER A C 1
ATOM 706 O O . SER A 1 89 ? 0.337 -1.332 6.667 1.00 89.44 89 SER A O 1
ATOM 708 N N . ALA A 1 90 ? -0.757 -3.102 7.532 1.00 90.25 90 ALA A N 1
ATOM 709 C CA . ALA A 1 90 ? 0.010 -4.114 6.816 1.00 90.25 90 ALA A CA 1
ATOM 710 C C . ALA A 1 90 ? -0.141 -3.973 5.295 1.00 90.25 90 ALA A C 1
ATOM 712 O O . ALA A 1 90 ? 0.861 -3.953 4.577 1.00 90.25 90 ALA A O 1
ATOM 713 N N . CYS A 1 91 ? -1.372 -3.796 4.797 1.00 92.19 91 CYS A N 1
ATOM 714 C CA . CYS A 1 91 ? -1.644 -3.538 3.380 1.00 92.19 91 CYS A CA 1
ATOM 715 C C . CYS A 1 91 ? -0.886 -2.304 2.876 1.00 92.19 91 CYS A C 1
ATOM 717 O O . CYS A 1 91 ? -0.227 -2.369 1.839 1.00 92.19 91 CYS A O 1
ATOM 719 N N . CYS A 1 92 ? -0.955 -1.191 3.611 1.00 92.69 92 CYS A N 1
ATOM 720 C CA . CYS A 1 92 ? -0.266 0.042 3.243 1.00 92.69 92 CYS A CA 1
ATOM 721 C C . CYS A 1 92 ? 1.254 -0.139 3.268 1.00 92.69 92 CYS A C 1
ATOM 723 O O . CYS A 1 92 ? 1.927 0.278 2.334 1.00 92.69 92 CYS A O 1
ATOM 725 N N . ASN A 1 93 ? 1.814 -0.815 4.273 1.00 92.38 93 ASN A N 1
ATOM 726 C CA . ASN A 1 93 ? 3.252 -1.072 4.309 1.00 92.38 93 ASN A CA 1
ATOM 727 C C . ASN A 1 93 ? 3.708 -1.962 3.137 1.00 92.38 93 ASN A C 1
ATOM 729 O O . ASN A 1 93 ? 4.716 -1.664 2.502 1.00 92.38 93 ASN A O 1
ATOM 733 N N . CYS A 1 94 ? 2.935 -2.992 2.784 1.00 93.19 94 CYS A N 1
ATOM 734 C CA . CYS A 1 94 ? 3.210 -3.824 1.613 1.00 93.19 94 CYS A CA 1
ATOM 735 C C . CYS A 1 94 ? 3.166 -3.009 0.312 1.00 93.19 94 CYS A C 1
ATOM 737 O O . CYS A 1 94 ? 4.069 -3.104 -0.520 1.00 93.19 94 CYS A O 1
ATOM 739 N N . LEU A 1 95 ? 2.149 -2.153 0.150 1.00 93.44 95 LEU A N 1
ATOM 740 C CA . LEU A 1 95 ? 2.055 -1.239 -0.988 1.00 93.44 95 LEU A CA 1
ATOM 741 C C . LEU A 1 95 ? 3.238 -0.269 -1.039 1.00 93.44 95 LEU A C 1
ATOM 743 O O . LEU A 1 95 ? 3.749 -0.033 -2.130 1.00 93.44 95 LEU A O 1
ATOM 747 N N . ALA A 1 96 ? 3.706 0.244 0.102 1.00 91.50 96 ALA A N 1
ATOM 748 C CA . ALA A 1 96 ? 4.895 1.087 0.167 1.00 91.50 96 ALA A CA 1
ATOM 749 C C . ALA A 1 96 ? 6.126 0.359 -0.394 1.00 91.50 96 ALA A C 1
ATOM 751 O O . ALA A 1 96 ? 6.778 0.881 -1.298 1.00 91.50 96 ALA A O 1
ATOM 752 N N . GLU A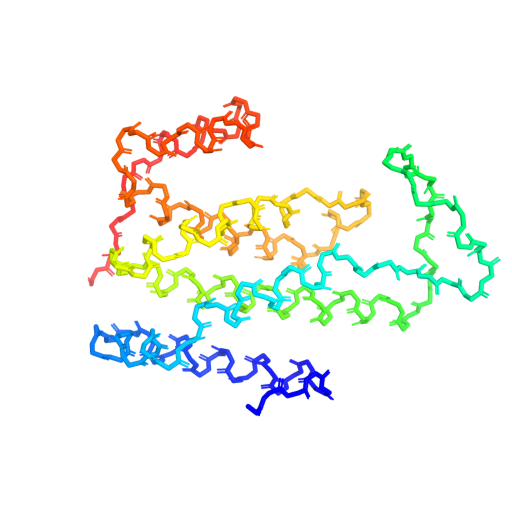 1 97 ? 6.402 -0.865 0.066 1.00 91.25 97 GLU A N 1
ATOM 753 C CA . GLU A 1 97 ? 7.550 -1.648 -0.415 1.00 91.25 97 GLU A CA 1
ATOM 754 C C . GLU A 1 97 ? 7.441 -1.984 -1.908 1.00 91.25 97 GLU A C 1
ATOM 756 O O . GLU A 1 97 ? 8.411 -1.855 -2.659 1.00 91.25 97 GLU A O 1
ATOM 761 N N . LEU A 1 98 ? 6.243 -2.340 -2.380 1.00 91.12 98 LEU A N 1
ATOM 762 C CA . LEU A 1 98 ? 6.006 -2.599 -3.799 1.00 91.12 98 LEU A CA 1
ATOM 763 C C . LEU A 1 98 ? 6.136 -1.330 -4.647 1.00 91.12 98 LEU A C 1
ATOM 765 O O . LEU A 1 98 ? 6.634 -1.412 -5.770 1.00 91.12 98 LEU A O 1
ATOM 769 N N . SER A 1 99 ? 5.727 -0.174 -4.121 1.00 90.38 99 SER A N 1
ATOM 770 C CA . SER A 1 99 ? 5.774 1.125 -4.801 1.00 90.38 99 SER A CA 1
ATOM 771 C C . SER A 1 99 ? 7.179 1.710 -4.942 1.00 90.38 99 SER A C 1
ATOM 773 O O . SER A 1 99 ? 7.333 2.715 -5.622 1.00 90.38 99 SER A O 1
ATOM 775 N N . CYS A 1 100 ? 8.214 1.080 -4.375 1.00 83.94 100 CYS A N 1
ATOM 776 C CA . CYS A 1 100 ? 9.600 1.411 -4.716 1.00 83.94 100 CYS A CA 1
ATOM 777 C C . CYS A 1 100 ? 9.911 1.156 -6.206 1.00 83.94 100 CYS A C 1
ATOM 779 O O . CYS A 1 100 ? 10.812 1.775 -6.766 1.00 83.94 100 CYS A O 1
ATOM 781 N N . ASP A 1 101 ? 9.184 0.237 -6.853 1.00 87.25 101 ASP A N 1
ATOM 782 C CA . ASP A 1 101 ? 9.291 -0.037 -8.287 1.00 87.25 101 ASP A CA 1
ATOM 783 C C . ASP A 1 101 ? 8.402 0.916 -9.100 1.00 87.25 101 ASP A C 1
ATOM 785 O O . ASP A 1 101 ? 7.199 1.029 -8.846 1.00 87.25 101 ASP A O 1
ATOM 789 N N . TYR A 1 102 ? 8.973 1.566 -10.120 1.00 86.62 102 TYR A N 1
ATOM 790 C CA . TYR A 1 102 ? 8.254 2.553 -10.934 1.00 86.62 102 TYR A CA 1
ATOM 791 C C . TYR A 1 102 ? 6.994 1.966 -11.588 1.00 86.62 102 TYR A C 1
ATOM 793 O O . TYR A 1 102 ? 5.932 2.586 -11.541 1.00 86.62 102 TYR A O 1
ATOM 801 N N . THR A 1 103 ? 7.077 0.756 -12.155 1.00 90.00 103 THR A N 1
ATOM 802 C CA . THR A 1 103 ? 5.932 0.106 -12.810 1.00 90.00 103 THR A CA 1
ATOM 803 C C . THR A 1 103 ? 4.815 -0.200 -11.815 1.00 90.00 103 THR A C 1
ATOM 805 O O . THR A 1 103 ? 3.648 0.051 -12.111 1.00 90.00 103 THR A O 1
ATOM 808 N N . ASN A 1 104 ? 5.150 -0.703 -10.623 1.00 91.62 104 ASN A N 1
ATOM 809 C CA . ASN A 1 104 ? 4.165 -0.904 -9.557 1.00 91.62 104 ASN A CA 1
ATOM 810 C C . ASN A 1 104 ? 3.496 0.408 -9.142 1.00 91.62 104 ASN A C 1
ATOM 812 O O . ASN A 1 104 ? 2.273 0.450 -9.015 1.00 91.62 104 ASN A O 1
ATOM 816 N N . GLY A 1 105 ? 4.280 1.474 -8.962 1.00 90.00 105 GLY A N 1
ATOM 817 C CA . GLY A 1 105 ? 3.759 2.792 -8.609 1.00 90.00 105 GLY A CA 1
ATOM 818 C C . GLY A 1 105 ? 2.753 3.320 -9.633 1.00 90.00 105 GLY A C 1
ATOM 819 O O . GLY A 1 105 ? 1.671 3.755 -9.246 1.00 90.00 105 GLY A O 1
ATOM 820 N N . GLN A 1 106 ? 3.054 3.202 -10.931 1.00 88.50 106 GLN A N 1
ATOM 821 C CA . GLN A 1 106 ? 2.125 3.603 -11.997 1.00 88.50 106 GLN A CA 1
ATOM 822 C C . GLN A 1 106 ? 0.811 2.811 -11.944 1.00 88.50 106 GLN A C 1
ATOM 824 O O . GLN A 1 106 ? -0.259 3.411 -11.952 1.00 88.50 106 GLN A O 1
ATOM 829 N N . ILE A 1 107 ? 0.871 1.485 -11.768 1.00 90.81 107 ILE A N 1
ATOM 830 C CA . ILE A 1 107 ? -0.334 0.641 -11.658 1.00 90.81 107 ILE A CA 1
ATOM 831 C C . ILE A 1 107 ? -1.197 1.045 -10.457 1.00 90.81 107 ILE A C 1
ATOM 833 O O . ILE A 1 107 ? -2.425 1.048 -10.551 1.00 90.81 107 ILE A O 1
ATOM 837 N N . ILE A 1 108 ? -0.577 1.371 -9.319 1.00 91.69 108 ILE A N 1
ATOM 838 C CA . ILE A 1 108 ? -1.304 1.825 -8.126 1.00 91.69 108 ILE A CA 1
ATOM 839 C C . ILE A 1 108 ? -2.040 3.138 -8.425 1.00 91.69 108 ILE A C 1
ATOM 841 O O . ILE A 1 108 ? -3.207 3.284 -8.066 1.00 91.69 108 ILE A O 1
ATOM 845 N N . ILE A 1 109 ? -1.386 4.078 -9.108 1.00 88.38 109 ILE A N 1
ATOM 846 C CA . ILE A 1 109 ? -1.962 5.385 -9.450 1.00 88.38 109 ILE A CA 1
ATOM 847 C C . ILE A 1 109 ? -3.110 5.241 -10.450 1.00 88.38 109 ILE A C 1
ATOM 849 O O . ILE A 1 109 ? -4.185 5.796 -10.222 1.00 88.38 109 ILE A O 1
ATOM 853 N N . GLU A 1 110 ? -2.916 4.459 -11.513 1.00 88.06 110 GLU A N 1
ATOM 854 C CA . GLU A 1 110 ? -3.945 4.162 -12.519 1.00 88.06 110 GLU A CA 1
ATOM 855 C C . GLU A 1 110 ? -5.198 3.537 -11.896 1.00 88.06 110 GLU A C 1
ATOM 857 O O . GLU A 1 110 ? -6.313 3.747 -12.371 1.00 88.06 110 GLU A O 1
ATOM 862 N N . ARG A 1 111 ? -5.031 2.805 -10.791 1.00 89.69 111 ARG A N 1
ATOM 863 C CA . ARG A 1 111 ? -6.116 2.165 -10.038 1.00 89.69 111 ARG A CA 1
ATOM 864 C C . ARG A 1 111 ? -6.672 3.027 -8.910 1.00 89.69 111 ARG A C 1
ATOM 866 O O . ARG A 1 111 ? -7.168 2.491 -7.927 1.00 89.69 111 ARG A O 1
ATOM 873 N N . ASN A 1 112 ? -6.596 4.350 -9.044 1.00 87.94 112 ASN A N 1
ATOM 874 C CA . ASN A 1 112 ? -7.126 5.301 -8.065 1.00 87.94 112 ASN A CA 1
ATOM 875 C C . ASN A 1 112 ? -6.496 5.156 -6.662 1.00 87.94 112 ASN A C 1
ATOM 877 O O . ASN A 1 112 ? -7.061 5.598 -5.663 1.00 87.94 112 ASN A O 1
ATOM 881 N N . GLY A 1 113 ? -5.297 4.568 -6.571 1.00 89.44 113 GLY A N 1
ATOM 882 C CA . GLY A 1 113 ? -4.635 4.260 -5.305 1.00 89.44 113 GLY A CA 1
ATOM 883 C C . GLY A 1 113 ? -4.375 5.487 -4.438 1.00 89.44 113 GLY A C 1
ATOM 884 O O . GLY A 1 113 ? -4.500 5.402 -3.223 1.00 89.44 113 GLY A O 1
ATOM 885 N N . ILE A 1 114 ? -4.090 6.648 -5.042 1.00 88.25 114 ILE A N 1
ATOM 886 C CA . ILE A 1 114 ? -3.892 7.903 -4.296 1.00 88.25 114 ILE A CA 1
ATOM 887 C C . ILE A 1 114 ? -5.174 8.291 -3.550 1.00 88.25 114 ILE A C 1
ATOM 889 O O . ILE A 1 114 ? -5.100 8.674 -2.388 1.00 88.25 114 ILE A O 1
ATOM 893 N N . TYR A 1 115 ? -6.340 8.172 -4.190 1.00 87.12 115 TYR A N 1
ATOM 894 C CA . TYR A 1 115 ? -7.623 8.467 -3.555 1.00 87.12 115 TYR A CA 1
ATOM 895 C C . TYR A 1 115 ? -7.921 7.487 -2.421 1.00 87.12 115 TYR A C 1
ATOM 897 O O . TYR A 1 115 ? -8.227 7.922 -1.317 1.00 87.12 115 TYR A O 1
ATOM 905 N N . ILE A 1 116 ? -7.764 6.185 -2.673 1.00 89.38 116 ILE A N 1
ATOM 906 C CA . ILE A 1 116 ? -8.007 5.131 -1.677 1.00 89.38 116 ILE A CA 1
ATOM 907 C C . ILE A 1 116 ? -7.131 5.364 -0.441 1.00 89.38 116 ILE A C 1
ATOM 909 O O . ILE A 1 116 ? -7.624 5.378 0.682 1.00 89.38 116 ILE A O 1
ATOM 913 N N . LEU A 1 117 ? -5.837 5.619 -0.651 1.00 89.56 117 LEU A N 1
ATOM 914 C CA . LEU A 1 117 ? -4.888 5.923 0.417 1.00 89.56 117 LEU A CA 1
ATOM 915 C C . LEU A 1 117 ? -5.232 7.236 1.130 1.00 89.56 117 LEU A C 1
ATOM 917 O O . LEU A 1 117 ? -5.186 7.291 2.352 1.00 89.56 117 LEU A O 1
ATOM 921 N N . ALA A 1 118 ? -5.603 8.289 0.397 1.00 86.38 118 ALA A N 1
ATOM 922 C CA . ALA A 1 118 ? -5.982 9.566 0.994 1.00 86.38 118 ALA A CA 1
ATOM 923 C C . ALA A 1 118 ? -7.212 9.430 1.901 1.00 86.38 118 ALA A C 1
ATOM 925 O O . ALA A 1 118 ? -7.219 10.004 2.985 1.00 86.38 118 ALA A O 1
ATOM 926 N N . MET A 1 119 ? -8.210 8.632 1.512 1.00 85.38 119 MET A N 1
ATOM 927 C CA . MET A 1 119 ? -9.393 8.381 2.342 1.00 85.38 119 MET A CA 1
ATOM 928 C C . MET A 1 119 ? -9.043 7.732 3.689 1.00 85.38 119 MET A C 1
ATOM 930 O O . MET A 1 119 ? -9.688 8.040 4.683 1.00 85.38 119 MET A O 1
ATOM 934 N N . LEU A 1 120 ? -7.981 6.921 3.765 1.00 85.75 120 LEU A N 1
ATOM 935 C CA . LEU A 1 120 ? -7.511 6.326 5.027 1.00 85.75 120 LEU A CA 1
ATOM 936 C C . LEU A 1 120 ? -6.855 7.336 5.984 1.00 85.75 120 LEU A C 1
ATOM 938 O O . LEU A 1 120 ? -6.623 7.003 7.143 1.00 85.75 120 LEU A O 1
ATOM 942 N N . LEU A 1 121 ? -6.512 8.543 5.517 1.00 82.81 121 LEU A N 1
ATOM 943 C CA . LEU A 1 121 ? -5.930 9.595 6.360 1.00 82.81 121 LEU A CA 1
ATOM 944 C C . LEU A 1 121 ? -6.983 10.428 7.087 1.00 82.81 121 LEU A C 1
ATOM 946 O O . LEU A 1 121 ? -6.650 11.059 8.096 1.00 82.81 121 LEU A O 1
ATOM 950 N N . PHE A 1 122 ? -8.218 10.436 6.586 1.00 78.44 122 PHE A N 1
ATOM 951 C CA . PHE A 1 122 ? -9.323 11.218 7.123 1.00 78.44 122 PHE A CA 1
ATOM 952 C C . PHE A 1 122 ? -10.262 10.283 7.892 1.00 78.44 122 PHE A C 1
ATOM 954 O O . PHE A 1 122 ? -11.064 9.587 7.270 1.00 78.44 122 PHE A O 1
ATOM 961 N N . PRO A 1 123 ? -10.164 10.231 9.230 1.00 69.12 123 PRO A N 1
ATOM 962 C CA . PRO A 1 123 ? -11.007 9.340 10.006 1.00 69.12 123 PRO A CA 1
ATOM 963 C C . PRO A 1 123 ? -12.443 9.852 9.988 1.00 69.12 123 PRO A C 1
ATOM 965 O O . PRO A 1 123 ? -12.682 11.059 10.030 1.00 69.12 123 PRO A O 1
ATOM 968 N N . GLU A 1 124 ? -13.401 8.930 9.979 1.00 67.25 124 GLU A N 1
ATOM 969 C CA . GLU A 1 124 ? -14.823 9.281 10.035 1.00 67.25 124 GLU A CA 1
ATOM 970 C C . GLU A 1 124 ? -15.223 9.832 11.413 1.00 67.25 124 GLU A C 1
ATOM 972 O O . GLU A 1 124 ? -16.132 10.651 11.502 1.00 67.25 124 GLU A O 1
ATOM 977 N N . ASN A 1 125 ? -14.504 9.454 12.479 1.00 66.69 125 ASN A N 1
ATOM 978 C CA . ASN A 1 125 ? -14.782 9.867 13.856 1.00 66.69 125 ASN A CA 1
ATOM 979 C C . ASN A 1 125 ? -13.519 10.405 14.556 1.00 66.69 125 ASN A C 1
ATOM 981 O O . ASN A 1 125 ? -12.446 9.804 14.478 1.00 66.69 125 ASN A O 1
ATOM 985 N N . GLU A 1 126 ? -13.648 11.508 15.306 1.00 61.66 126 GLU A N 1
ATOM 986 C CA . GLU A 1 126 ? -12.528 12.134 16.040 1.00 61.66 126 GLU A CA 1
ATOM 987 C C . GLU A 1 126 ? -11.907 11.217 17.109 1.00 61.66 126 GLU A C 1
ATOM 989 O O . GLU A 1 126 ? -10.744 11.378 17.471 1.00 61.66 126 GLU A O 1
ATOM 994 N N . GLU A 1 127 ? -12.651 10.230 17.610 1.00 65.12 127 GLU A N 1
ATOM 995 C CA . GLU A 1 127 ? -12.148 9.268 18.596 1.00 65.12 127 GLU A CA 1
ATOM 996 C C . GLU A 1 127 ? -11.135 8.288 17.993 1.00 65.12 127 GLU A C 1
ATOM 998 O O . GLU A 1 127 ? -10.193 7.889 18.678 1.00 65.12 127 GLU A O 1
ATOM 1003 N N . SER A 1 128 ? -11.238 7.980 16.695 1.00 64.44 128 SER A N 1
ATOM 1004 C CA . SER A 1 128 ? -10.272 7.123 15.998 1.00 64.44 128 SER A CA 1
ATOM 1005 C C . SER A 1 128 ? -8.872 7.747 15.959 1.00 64.44 128 SER A C 1
ATOM 1007 O O . SER A 1 128 ? -7.884 7.020 15.993 1.00 64.44 128 SER A O 1
ATOM 1009 N N . LEU A 1 129 ? -8.768 9.085 15.991 1.00 61.41 129 LEU A N 1
ATOM 1010 C CA . LEU A 1 129 ? -7.490 9.812 16.078 1.00 61.41 129 LEU A CA 1
ATOM 1011 C C . LEU A 1 129 ? -6.728 9.532 17.380 1.00 61.41 129 LEU A C 1
ATOM 1013 O O . LEU A 1 129 ? -5.517 9.741 17.443 1.00 61.41 129 LEU A O 1
ATOM 1017 N N . ARG A 1 130 ? -7.426 9.088 18.431 1.00 63.75 130 ARG A N 1
ATOM 1018 C CA . ARG A 1 130 ? -6.825 8.805 19.741 1.00 63.75 130 ARG A CA 1
ATOM 1019 C C . ARG A 1 130 ? -6.229 7.402 19.824 1.00 63.75 130 ARG A C 1
ATOM 1021 O O . ARG A 1 130 ? -5.522 7.109 20.784 1.00 63.75 130 ARG A O 1
ATOM 1028 N N . LEU A 1 131 ? -6.487 6.546 18.836 1.00 72.69 131 LEU A N 1
ATOM 1029 C CA . LEU A 1 131 ? -5.971 5.183 18.804 1.00 72.69 131 LEU A CA 1
ATOM 1030 C C . LEU A 1 131 ? -4.545 5.174 18.240 1.00 72.69 131 LEU A C 1
ATOM 1032 O O . LEU A 1 131 ? -4.300 5.608 17.114 1.00 72.69 131 LEU A O 1
ATOM 1036 N N . GLU A 1 132 ? -3.590 4.618 18.991 1.00 78.94 132 GLU A N 1
ATOM 1037 C CA . GLU A 1 132 ? -2.195 4.489 18.538 1.00 78.94 132 GLU A CA 1
ATOM 1038 C C . GLU A 1 132 ? -2.077 3.726 17.210 1.00 78.94 132 GLU A C 1
ATOM 1040 O O . GLU A 1 132 ? -1.254 4.068 16.357 1.00 78.94 132 GLU A O 1
ATOM 1045 N N . LYS A 1 133 ? -2.955 2.744 16.988 1.00 80.19 133 LYS A N 1
ATOM 1046 C CA . LYS A 1 133 ? -3.026 1.982 15.737 1.00 80.19 133 LYS A CA 1
ATOM 1047 C C . LYS A 1 133 ? -3.421 2.834 14.537 1.00 80.19 133 LYS A C 1
ATOM 1049 O O . LYS A 1 133 ? -2.894 2.622 13.447 1.00 80.19 133 LYS A O 1
ATOM 1054 N N . TYR A 1 134 ? -4.272 3.841 14.729 1.00 82.44 134 TYR A N 1
ATOM 1055 C CA . TYR A 1 134 ? -4.606 4.783 13.666 1.00 82.44 134 TYR A CA 1
ATOM 1056 C C . TYR A 1 134 ? -3.398 5.652 13.294 1.00 82.44 134 TYR A C 1
ATOM 1058 O O . TYR A 1 134 ? -3.101 5.836 12.115 1.00 82.44 134 TYR A O 1
ATOM 1066 N N . ASN A 1 135 ? -2.615 6.093 14.284 1.00 83.00 135 ASN A N 1
ATOM 1067 C CA . ASN A 1 135 ? -1.352 6.793 14.027 1.00 83.00 135 ASN A CA 1
ATOM 1068 C C . ASN A 1 135 ? -0.350 5.905 13.267 1.00 83.00 135 ASN A C 1
ATOM 1070 O O . ASN A 1 135 ? 0.379 6.390 12.397 1.00 83.00 135 ASN A O 1
ATOM 1074 N N . HIS A 1 136 ? -0.304 4.604 13.570 1.00 86.94 136 HIS A N 1
ATOM 1075 C CA . HIS A 1 136 ? 0.524 3.651 12.831 1.00 86.94 136 HIS A CA 1
ATOM 1076 C C . HIS A 1 136 ? 0.059 3.487 11.374 1.00 86.94 136 HIS A C 1
ATOM 1078 O O . HIS A 1 136 ? 0.879 3.576 10.455 1.00 86.94 136 HIS A O 1
ATOM 1084 N N . LEU A 1 137 ? -1.253 3.357 11.152 1.00 88.38 137 LEU A N 1
ATOM 1085 C CA . LEU A 1 137 ? -1.851 3.336 9.818 1.00 88.38 137 LEU A CA 1
ATOM 1086 C C . LEU A 1 137 ? -1.484 4.590 9.024 1.00 88.38 137 LEU A C 1
ATOM 1088 O O . LEU A 1 137 ? -0.953 4.481 7.919 1.00 88.38 137 LEU A O 1
ATOM 1092 N N . GLN A 1 138 ? -1.695 5.776 9.600 1.00 87.12 138 GLN A N 1
ATOM 1093 C CA . GLN A 1 138 ? -1.382 7.042 8.941 1.00 87.12 138 GLN A CA 1
ATOM 1094 C C . GLN A 1 138 ? 0.086 7.105 8.509 1.00 87.12 138 GLN A C 1
ATOM 1096 O O . GLN A 1 138 ? 0.368 7.500 7.379 1.00 87.12 138 GLN A O 1
ATOM 1101 N N . ARG A 1 139 ? 1.033 6.655 9.345 1.00 88.44 139 ARG A N 1
ATOM 1102 C CA . ARG A 1 139 ? 2.461 6.600 8.974 1.00 88.44 139 ARG A CA 1
ATOM 1103 C C . ARG A 1 139 ? 2.704 5.730 7.741 1.00 88.44 139 ARG A C 1
ATOM 1105 O O . ARG A 1 139 ? 3.420 6.159 6.836 1.00 88.44 139 ARG A O 1
ATOM 1112 N N . ASN A 1 140 ? 2.095 4.548 7.674 1.00 90.19 140 ASN A N 1
ATOM 1113 C CA . ASN A 1 140 ? 2.243 3.641 6.531 1.00 90.19 140 ASN A CA 1
ATOM 1114 C C . ASN A 1 140 ? 1.579 4.197 5.261 1.00 90.19 140 ASN A C 1
ATOM 1116 O O . ASN A 1 140 ? 2.132 4.083 4.162 1.00 90.19 140 ASN A O 1
ATOM 1120 N N . VAL A 1 141 ? 0.433 4.864 5.402 1.00 90.69 141 VAL A N 1
ATOM 1121 C CA . VAL A 1 141 ? -0.242 5.555 4.298 1.00 90.69 141 VAL A CA 1
ATOM 1122 C C . VAL A 1 141 ? 0.620 6.705 3.770 1.00 90.69 141 VAL A C 1
ATOM 1124 O O . VAL A 1 141 ? 0.882 6.772 2.569 1.00 90.69 141 VAL A O 1
ATOM 1127 N N . PHE A 1 142 ? 1.140 7.566 4.651 1.00 88.06 142 PHE A N 1
ATOM 1128 C CA . PHE A 1 142 ? 2.045 8.657 4.278 1.00 88.06 142 PHE A CA 1
ATOM 1129 C C . PHE A 1 142 ? 3.324 8.144 3.610 1.00 88.06 142 PHE A C 1
ATOM 1131 O O . PHE A 1 142 ? 3.737 8.701 2.592 1.00 88.06 142 PHE A O 1
ATOM 1138 N N . LYS A 1 143 ? 3.922 7.062 4.128 1.00 88.75 143 LYS A N 1
ATOM 1139 C CA . LYS A 1 143 ? 5.078 6.389 3.513 1.00 88.75 143 LYS A CA 1
ATOM 1140 C C . LYS A 1 143 ? 4.762 5.959 2.076 1.00 88.75 143 LYS A C 1
ATOM 1142 O O . LYS A 1 143 ? 5.522 6.276 1.166 1.00 88.75 143 LYS A O 1
ATOM 1147 N N . THR A 1 144 ? 3.617 5.313 1.855 1.00 90.75 144 THR A N 1
ATOM 1148 C CA . THR A 1 144 ? 3.179 4.872 0.517 1.00 90.75 144 THR A CA 1
ATOM 1149 C C . THR A 1 144 ? 2.953 6.055 -0.421 1.00 90.75 144 THR A C 1
ATOM 1151 O O . THR A 1 144 ? 3.514 6.111 -1.514 1.00 90.75 144 THR A O 1
ATOM 1154 N N . LEU A 1 145 ? 2.175 7.046 0.019 1.00 88.56 145 LEU A N 1
ATOM 1155 C CA . LEU A 1 145 ? 1.890 8.258 -0.749 1.00 88.56 145 LEU A CA 1
ATOM 1156 C C . LEU A 1 145 ? 3.164 9.014 -1.123 1.00 88.56 145 LEU A C 1
ATOM 1158 O O . LEU A 1 145 ? 3.246 9.560 -2.218 1.00 88.56 145 LEU A O 1
ATOM 1162 N N . ARG A 1 146 ? 4.174 9.013 -0.251 1.00 84.62 146 ARG A N 1
ATOM 1163 C CA . ARG A 1 146 ? 5.473 9.632 -0.513 1.00 84.62 146 ARG A CA 1
ATOM 1164 C C . ARG A 1 146 ? 6.244 8.932 -1.629 1.00 84.62 146 ARG A C 1
ATOM 1166 O O . ARG A 1 146 ? 6.824 9.624 -2.467 1.00 84.62 146 ARG A O 1
ATOM 1173 N N . PHE A 1 147 ? 6.256 7.600 -1.664 1.00 86.06 147 PHE A N 1
ATOM 1174 C CA . PHE A 1 147 ? 6.851 6.860 -2.780 1.00 86.06 147 PHE A CA 1
ATOM 1175 C C . PHE A 1 147 ? 6.125 7.181 -4.084 1.00 86.06 147 PHE A C 1
ATOM 1177 O O . PHE A 1 147 ? 6.760 7.598 -5.049 1.00 86.06 147 PHE A O 1
ATOM 1184 N N . LEU A 1 148 ? 4.792 7.111 -4.083 1.00 87.38 148 LEU A N 1
ATOM 1185 C CA . LEU A 1 148 ? 3.985 7.455 -5.255 1.00 87.38 148 LEU A CA 1
ATOM 1186 C C . LEU A 1 148 ? 4.223 8.900 -5.713 1.00 87.38 148 LEU A C 1
ATOM 1188 O O . LEU A 1 148 ? 4.390 9.148 -6.902 1.00 87.38 148 LEU A O 1
ATOM 1192 N N . PHE A 1 149 ? 4.301 9.853 -4.782 1.00 82.38 149 PHE A N 1
ATOM 1193 C CA . PHE A 1 149 ? 4.602 11.251 -5.080 1.00 82.38 149 PHE A CA 1
ATOM 1194 C C . PHE A 1 149 ? 5.999 11.420 -5.691 1.00 82.38 149 PHE A C 1
ATOM 1196 O O . PHE A 1 149 ? 6.149 12.141 -6.673 1.00 82.38 149 PHE A O 1
ATOM 1203 N N . SER A 1 150 ? 7.000 10.718 -5.152 1.00 79.31 150 SER A N 1
ATOM 1204 C CA . SER A 1 150 ? 8.391 10.757 -5.631 1.00 79.31 150 SER A CA 1
ATOM 1205 C C . SER A 1 150 ? 8.549 10.135 -7.025 1.00 79.31 150 SER A C 1
ATOM 1207 O O . SER A 1 150 ? 9.396 10.569 -7.803 1.00 79.31 150 SER A O 1
ATOM 1209 N N . LEU A 1 151 ? 7.728 9.134 -7.361 1.00 74.50 151 LEU A N 1
ATOM 1210 C CA . LEU A 1 151 ? 7.695 8.510 -8.688 1.00 74.50 151 LEU A CA 1
ATOM 1211 C C . LEU A 1 151 ? 6.987 9.367 -9.749 1.00 74.50 151 LEU A C 1
ATOM 1213 O O . LEU A 1 151 ? 7.158 9.132 -10.949 1.00 74.50 151 LEU A O 1
ATOM 1217 N N . ASN A 1 152 ? 6.192 10.353 -9.333 1.00 68.12 152 ASN A N 1
ATOM 1218 C CA . ASN A 1 152 ? 5.374 11.143 -10.240 1.00 68.12 152 ASN A CA 1
ATOM 1219 C C . ASN A 1 152 ? 6.150 12.291 -10.891 1.00 68.12 152 ASN A C 1
ATOM 1221 O O . ASN A 1 152 ? 6.740 13.149 -10.233 1.00 68.12 152 ASN A O 1
ATOM 1225 N N . LYS A 1 153 ? 6.076 12.365 -12.226 1.00 61.78 153 LYS A N 1
ATOM 1226 C CA . LYS A 1 153 ? 6.460 13.572 -12.974 1.00 61.78 153 LYS A CA 1
ATOM 1227 C C . LYS A 1 153 ? 5.436 14.687 -12.710 1.00 61.78 153 LYS A C 1
ATOM 1229 O O . LYS A 1 153 ? 4.316 14.436 -12.273 1.00 61.78 153 LYS A O 1
ATOM 1234 N N . LYS A 1 154 ? 5.805 15.938 -13.024 1.00 56.94 154 LYS A N 1
ATOM 1235 C CA . LYS A 1 154 ? 5.025 17.173 -12.766 1.00 56.94 154 LYS A CA 1
ATOM 1236 C C . LYS A 1 154 ? 3.519 17.115 -13.110 1.00 56.94 154 LYS A C 1
ATOM 1238 O O . LYS A 1 154 ? 2.762 17.869 -12.505 1.00 56.94 154 LYS A O 1
ATOM 1243 N N . ASN A 1 155 ? 3.079 16.253 -14.031 1.00 51.19 155 ASN A N 1
ATOM 1244 C CA . ASN A 1 155 ? 1.683 16.178 -14.480 1.00 51.19 155 ASN A CA 1
ATOM 1245 C C . ASN A 1 155 ? 0.739 15.463 -13.490 1.00 51.19 155 ASN A C 1
ATOM 1247 O O . ASN A 1 155 ? -0.413 15.873 -13.372 1.00 51.19 155 ASN A O 1
ATOM 1251 N N . ASP A 1 156 ? 1.217 14.491 -12.704 1.00 58.00 156 ASP A N 1
ATOM 1252 C CA . ASP A 1 156 ? 0.359 13.717 -11.781 1.00 58.00 156 ASP A CA 1
ATOM 1253 C C . ASP A 1 156 ? 0.274 14.322 -10.370 1.00 58.00 156 ASP A C 1
ATOM 1255 O O . ASP A 1 156 ? -0.550 13.922 -9.544 1.00 58.00 156 ASP A O 1
ATOM 1259 N N . GLN A 1 157 ? 1.044 15.388 -10.109 1.00 66.44 157 GLN A N 1
ATOM 1260 C CA . GLN A 1 157 ? 0.916 16.205 -8.895 1.00 66.44 157 GLN A CA 1
ATOM 1261 C C . GLN A 1 157 ? -0.484 16.819 -8.750 1.00 66.44 157 GLN A C 1
ATOM 1263 O O . GLN A 1 157 ? -0.884 17.165 -7.640 1.00 66.44 157 GLN A O 1
ATOM 1268 N N . TYR A 1 158 ? -1.240 16.949 -9.847 1.00 70.75 158 TYR A N 1
ATOM 1269 C CA . TYR A 1 158 ? -2.616 17.440 -9.809 1.00 70.75 158 TYR A CA 1
ATOM 1270 C C . TYR A 1 158 ? -3.528 16.556 -8.946 1.00 70.75 158 TYR A C 1
ATOM 1272 O O . TYR A 1 158 ? -4.368 17.091 -8.225 1.00 70.75 158 TYR A O 1
ATOM 1280 N N . GLN A 1 159 ? -3.342 15.228 -8.947 1.00 72.50 159 GLN A N 1
ATOM 1281 C CA . GLN A 1 159 ? -4.154 14.342 -8.107 1.00 72.50 159 GLN A CA 1
ATOM 1282 C C . GLN A 1 159 ? -3.912 14.607 -6.618 1.00 72.50 159 GLN A C 1
ATOM 1284 O O . GLN A 1 159 ? -4.864 14.761 -5.858 1.00 72.50 159 GLN A O 1
ATOM 1289 N N . PHE A 1 160 ? -2.648 14.767 -6.219 1.00 74.50 160 PHE A N 1
ATOM 1290 C CA . PHE A 1 160 ? -2.290 15.148 -4.852 1.00 74.50 160 PHE A CA 1
ATOM 1291 C C . PHE A 1 160 ? -2.827 16.541 -4.489 1.00 74.50 160 PHE A C 1
ATOM 1293 O O . PHE A 1 160 ? -3.414 16.705 -3.425 1.00 74.50 160 PHE A O 1
ATOM 1300 N N . LYS A 1 161 ? -2.713 17.529 -5.388 1.00 74.69 161 LYS A N 1
ATOM 1301 C CA . LYS A 1 161 ? -3.251 18.888 -5.174 1.00 74.69 161 LYS A CA 1
ATOM 1302 C C . LYS A 1 161 ? -4.773 18.929 -5.034 1.00 74.69 161 LYS A C 1
ATOM 1304 O O . LYS A 1 161 ? -5.289 19.809 -4.358 1.00 74.69 161 LYS A O 1
ATOM 1309 N N . ARG A 1 162 ? -5.494 18.024 -5.702 1.00 78.06 162 ARG A N 1
ATOM 1310 C CA . ARG A 1 162 ? -6.959 17.948 -5.624 1.00 78.06 162 ARG A CA 1
ATOM 1311 C C . ARG A 1 162 ? -7.436 17.277 -4.336 1.00 78.06 162 ARG A C 1
ATOM 1313 O O . ARG A 1 162 ? -8.519 17.598 -3.864 1.00 78.06 162 ARG A O 1
ATOM 1320 N N . LEU A 1 163 ? -6.663 16.323 -3.818 1.00 75.12 163 LEU A N 1
ATOM 1321 C CA . LEU A 1 163 ? -7.063 15.487 -2.684 1.00 75.12 163 LEU A CA 1
ATOM 1322 C C . LEU A 1 163 ? -6.605 16.037 -1.331 1.00 75.12 163 LEU A C 1
ATOM 1324 O O . LEU A 1 163 ? -7.300 15.839 -0.339 1.00 75.12 163 LEU A O 1
ATOM 1328 N N . PHE A 1 164 ? -5.463 16.725 -1.275 1.00 74.12 164 PHE A N 1
ATOM 1329 C CA . PHE A 1 164 ? -4.897 17.210 -0.019 1.00 74.12 164 PHE A CA 1
ATOM 1330 C C . PHE A 1 164 ? -5.095 18.718 0.165 1.00 74.12 164 PHE A C 1
ATOM 1332 O O . PHE A 1 164 ? -4.847 19.484 -0.769 1.00 74.12 164 PHE A O 1
ATOM 1339 N N . PRO A 1 165 ? -5.451 19.174 1.383 1.00 76.56 165 PRO A N 1
ATOM 1340 C CA . PRO A 1 165 ? -5.319 20.576 1.758 1.00 76.56 165 PRO A CA 1
ATOM 1341 C C . PRO A 1 165 ? -3.895 21.082 1.500 1.00 76.56 165 PRO A C 1
ATOM 1343 O O . PRO A 1 165 ? -2.928 20.345 1.706 1.00 76.56 165 PRO A O 1
ATOM 1346 N N . THR A 1 166 ? -3.754 22.353 1.114 1.00 72.56 166 THR A N 1
ATOM 1347 C CA . THR A 1 166 ? -2.468 22.963 0.723 1.00 72.56 166 THR A CA 1
ATOM 1348 C C . THR A 1 166 ? -1.355 22.725 1.747 1.00 72.56 166 THR A C 1
ATOM 1350 O O . THR A 1 166 ? -0.246 22.364 1.376 1.00 72.56 166 THR A O 1
ATOM 1353 N N . GLN A 1 167 ? -1.676 22.823 3.038 1.00 66.75 167 GLN A N 1
ATOM 1354 C CA . GLN A 1 167 ? -0.731 22.630 4.144 1.00 66.75 167 GLN A CA 1
ATOM 1355 C C . GLN A 1 167 ? -0.152 21.206 4.187 1.00 66.75 167 GLN A C 1
ATOM 1357 O O . GLN A 1 167 ? 1.038 21.021 4.420 1.00 66.75 167 GLN A O 1
ATOM 1362 N N . ILE A 1 168 ? -0.982 20.190 3.930 1.00 68.69 168 ILE A N 1
ATOM 1363 C CA . ILE A 1 168 ? -0.548 18.787 3.886 1.00 68.69 168 ILE A CA 1
ATOM 1364 C C . ILE A 1 168 ? 0.225 18.525 2.590 1.00 68.69 168 ILE A C 1
ATOM 1366 O O . ILE A 1 168 ? 1.251 17.851 2.607 1.00 68.69 168 ILE A O 1
ATOM 1370 N N . PHE A 1 169 ? -0.228 19.094 1.470 1.00 70.38 169 PHE A N 1
ATOM 1371 C CA . PHE A 1 169 ? 0.455 18.984 0.183 1.00 70.38 169 PHE A CA 1
ATOM 1372 C C . PHE A 1 169 ? 1.890 19.543 0.228 1.00 70.38 169 PHE A C 1
ATOM 1374 O O . PHE A 1 169 ? 2.813 18.921 -0.297 1.00 70.38 169 PHE A O 1
ATOM 1381 N N . GLU A 1 170 ? 2.102 20.677 0.895 1.00 67.94 170 GLU A N 1
ATOM 1382 C CA . GLU A 1 170 ? 3.422 21.302 1.045 1.00 67.94 170 GLU A CA 1
ATOM 1383 C C . GLU A 1 170 ? 4.422 20.422 1.813 1.00 67.94 170 GLU A C 1
ATOM 1385 O O . GLU A 1 170 ? 5.605 20.401 1.460 1.00 67.94 170 GLU A O 1
ATOM 1390 N N . LEU A 1 171 ? 3.960 19.612 2.777 1.00 64.75 171 LEU A N 1
ATOM 1391 C CA . LEU A 1 171 ? 4.804 18.624 3.463 1.00 64.75 171 LEU A CA 1
ATOM 1392 C C . LEU A 1 171 ? 5.345 17.562 2.494 1.00 64.75 171 LEU A C 1
ATOM 1394 O O . LEU A 1 171 ? 6.488 17.133 2.623 1.00 64.75 171 LEU A O 1
ATOM 1398 N N . PHE A 1 172 ? 4.570 17.156 1.486 1.00 63.53 172 PHE A N 1
ATOM 1399 C CA . PHE A 1 172 ? 5.051 16.208 0.477 1.00 63.53 172 PHE A CA 1
ATOM 1400 C C . PHE A 1 172 ? 6.082 16.833 -0.471 1.00 63.53 172 PHE A C 1
ATOM 1402 O O . PHE A 1 172 ? 7.022 16.155 -0.881 1.00 63.53 172 PHE A O 1
ATOM 1409 N N . VAL A 1 173 ? 5.939 18.123 -0.789 1.00 63.84 173 VAL A N 1
ATOM 1410 C CA . VAL A 1 173 ? 6.855 18.850 -1.685 1.00 63.84 173 VAL A CA 1
ATOM 1411 C C . VAL A 1 173 ? 8.192 19.161 -1.001 1.00 63.84 173 VAL A C 1
ATOM 1413 O O . VAL A 1 173 ? 9.240 19.068 -1.638 1.00 63.84 173 VAL A O 1
ATOM 1416 N N . GLY A 1 174 ? 8.174 19.521 0.287 1.00 55.12 174 GLY A N 1
ATOM 1417 C CA . GLY A 1 174 ? 9.352 20.017 1.007 1.00 55.12 174 GLY A CA 1
ATOM 1418 C C . GLY A 1 174 ? 10.376 18.958 1.431 1.00 55.12 174 GLY A C 1
ATOM 1419 O O .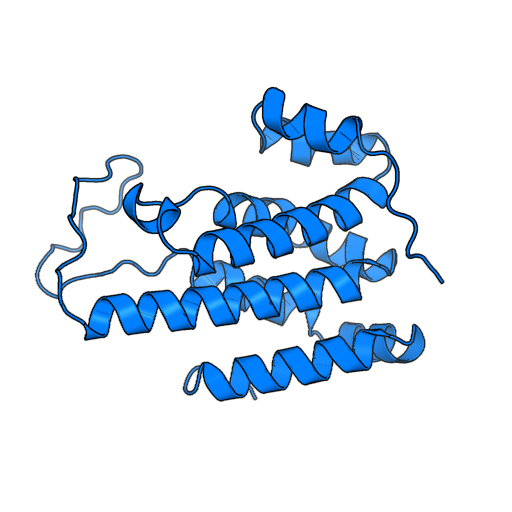 GLY A 1 174 ? 11.533 19.292 1.657 1.00 55.12 174 GLY A O 1
ATOM 1420 N N . ILE A 1 175 ? 9.992 17.681 1.526 1.00 55.19 175 ILE A N 1
ATOM 1421 C CA . ILE A 1 175 ? 10.829 16.642 2.160 1.00 55.19 175 ILE A CA 1
ATOM 1422 C C . ILE A 1 175 ? 11.724 15.895 1.128 1.00 55.19 175 ILE A C 1
ATOM 1424 O O . ILE A 1 175 ? 12.393 14.925 1.467 1.00 55.19 175 ILE A O 1
ATOM 1428 N N . GLY A 1 176 ? 11.799 16.334 -0.135 1.00 54.34 176 GLY A N 1
ATOM 1429 C CA . GLY A 1 176 ? 12.700 15.757 -1.153 1.00 54.34 176 GLY A CA 1
ATOM 1430 C C . GLY A 1 176 ? 12.376 14.308 -1.569 1.00 54.34 176 GLY A C 1
ATOM 1431 O O . GLY A 1 176 ? 11.545 13.636 -0.958 1.00 54.34 176 GLY A O 1
ATOM 1432 N N . ASN A 1 177 ? 13.019 13.822 -2.637 1.00 54.72 177 ASN A N 1
ATOM 1433 C CA . ASN A 1 177 ? 12.810 12.463 -3.156 1.00 54.72 177 ASN A CA 1
ATOM 1434 C C . ASN A 1 177 ? 13.339 11.429 -2.152 1.00 54.72 177 ASN A C 1
ATOM 1436 O O . ASN A 1 177 ? 14.497 11.503 -1.746 1.00 54.72 177 ASN A O 1
ATOM 1440 N N . PHE A 1 178 ? 12.508 10.466 -1.748 1.00 51.06 178 PHE A N 1
ATOM 1441 C CA . PHE A 1 178 ? 12.932 9.404 -0.834 1.00 51.06 178 PHE A CA 1
ATOM 1442 C C . PHE A 1 178 ? 13.990 8.520 -1.516 1.00 51.06 178 PHE A C 1
ATOM 1444 O O . PHE A 1 178 ? 13.687 7.829 -2.487 1.00 51.06 178 PHE A O 1
ATOM 1451 N N . GLN A 1 179 ? 15.229 8.555 -1.023 1.00 49.47 179 GLN A N 1
ATOM 1452 C CA . GLN A 1 179 ? 16.262 7.579 -1.364 1.00 49.47 179 GLN A CA 1
ATOM 1453 C C . GLN A 1 179 ? 16.224 6.491 -0.292 1.00 49.47 179 GLN A C 1
ATOM 1455 O O . GLN A 1 179 ? 16.329 6.792 0.894 1.00 49.47 179 GLN A O 1
ATOM 1460 N N . ARG A 1 180 ? 16.011 5.237 -0.698 1.00 50.50 180 ARG A N 1
ATOM 1461 C CA . ARG A 1 180 ? 16.172 4.095 0.207 1.00 50.50 180 ARG A CA 1
ATOM 1462 C C . ARG A 1 180 ? 17.661 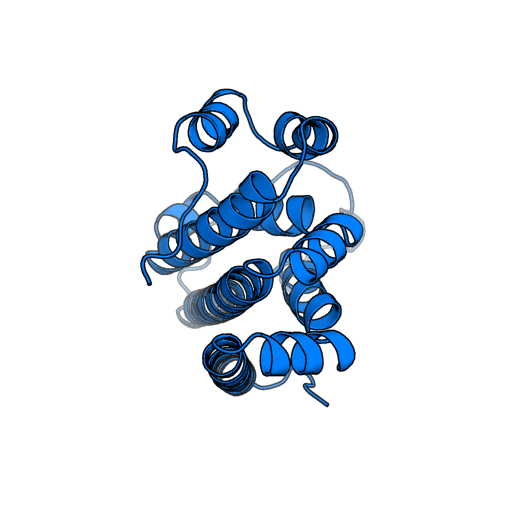4.043 0.553 1.00 50.50 180 ARG A C 1
ATOM 1464 O O . ARG A 1 180 ? 18.469 3.929 -0.366 1.00 50.50 180 ARG A O 1
ATOM 1471 N N . GLU A 1 181 ? 18.015 4.207 1.826 1.00 48.41 181 GLU A N 1
ATOM 1472 C CA . GLU A 1 181 ? 19.389 3.966 2.271 1.00 48.41 181 GLU A CA 1
ATOM 1473 C C . GLU A 1 181 ? 19.696 2.489 1.989 1.00 48.41 181 GLU A C 1
ATOM 1475 O O . GLU A 1 181 ? 19.006 1.600 2.491 1.00 48.41 181 GLU A O 1
ATOM 1480 N N . THR A 1 182 ? 20.625 2.264 1.060 1.00 35.56 182 THR A N 1
ATOM 1481 C CA . THR A 1 182 ? 21.150 0.950 0.664 1.00 35.56 182 THR A CA 1
ATOM 1482 C C . THR A 1 182 ? 22.136 0.424 1.682 1.00 35.56 182 THR A C 1
ATOM 1484 O O . THR A 1 182 ? 22.989 1.242 2.099 1.00 35.56 182 THR A O 1
#

InterPro domains:
  IPR011989 Armadillo-like helical [G3DSA:1.25.10.10] (1-163)
  IPR016024 Armadillo-type fold [SSF48371] (1-159)

Radius of gyration: 17.35 Å; chains: 1; bounding box: 55×41×40 Å

pLDDT: mean 72.46, std 18.25, range [33.47, 93.44]

Secondary structure (DSSP, 8-state):
---SS-HHHHHHHHHHHHHGGGSHHHHHHHHHTTHHHHHHHHHHTTTT-----TTS-TT---S------PPP--HHHHHHHHHHHHHHHHHHHHHHHHTTSHHHHHHHHHTTHHHHHHHTTS-SSTTGGG-HHHHHHHHHHHHHHHHHHHH--TTTHHHHHHHS-HHHHHHHHHT-------

Sequence (182 aa):
CLSHNNVKVLDHAIWCLTSCADNEDDRRKIRLNGALPLLLSLLENKSSFDFSCPSTNPNQRRYGSIAKQNIPEDSEVISQFDQLFDMQSACCNCLAELSCDYTNGQIIIERNGIYILAMLLFPENEESLRLEKYNHLQRNVFKTLRFLFSLNKKNDQYQFKRLFPTQIFELFVGIGNFQRET

Organism: NCBI:txid392030